Protein AF-A0A7W1KAF9-F1 (afdb_monomer)

Mean predicted aligned error: 6.55 Å

Solvent-accessible surface area (backbone atoms only — not comparable to full-atom values): 7889 Å² total; per-residue (Å²): 138,86,87,82,73,64,90,82,49,77,66,43,81,45,77,51,75,52,73,50,70,52,97,88,68,54,71,52,74,50,74,47,80,45,75,44,78,72,79,81,80,83,68,57,28,49,46,44,54,48,52,76,36,65,99,44,66,36,76,42,66,47,41,42,41,43,56,71,51,43,90,83,48,64,50,35,37,37,34,26,49,72,86,40,83,73,47,76,33,68,54,87,82,34,62,46,83,41,77,35,78,87,76,59,72,66,44,81,36,50,34,35,37,36,30,25,28,86,85,70,39,59,25,71,21,70,44,74,42,32,34,93

Radius of gyration: 26.67 Å; Cα contacts (8 Å, |Δi|>4): 285; chains: 1; bounding box: 59×33×74 Å

Structure (mmCIF, N/CA/C/O backbone):
data_AF-A0A7W1KAF9-F1
#
_entry.id   AF-A0A7W1KAF9-F1
#
loop_
_atom_site.group_PDB
_atom_site.id
_atom_site.type_symbol
_atom_site.label_atom_id
_atom_site.label_alt_id
_atom_site.label_comp_id
_atom_site.label_asym_id
_atom_site.label_entity_id
_atom_site.label_seq_id
_atom_site.pdbx_PDB_ins_code
_atom_site.Cartn_x
_atom_site.Cartn_y
_atom_site.Cartn_z
_atom_site.occupancy
_atom_site.B_iso_or_equiv
_atom_site.auth_seq_id
_atom_site.auth_comp_id
_atom_site.auth_asym_id
_atom_site.auth_atom_id
_atom_site.pdbx_PDB_model_num
ATOM 1 N N . SER A 1 1 ? -34.915 9.634 27.110 1.00 67.81 1 SER A N 1
ATOM 2 C CA . SER A 1 1 ? -33.615 8.935 27.062 1.00 67.81 1 SER A CA 1
ATOM 3 C C . SER A 1 1 ? -32.567 9.907 26.551 1.00 67.81 1 SER A C 1
ATOM 5 O O . SER A 1 1 ? -32.918 10.819 25.813 1.00 67.81 1 SER A O 1
ATOM 7 N N . CYS A 1 2 ? -31.310 9.752 26.955 1.00 79.75 2 CYS A N 1
ATOM 8 C CA . CYS A 1 2 ? -30.177 10.369 26.268 1.00 79.75 2 CYS A CA 1
ATOM 9 C C . CYS A 1 2 ? -29.442 9.282 25.475 1.00 79.75 2 CYS A C 1
ATOM 11 O O . CYS A 1 2 ? -29.500 8.106 25.835 1.00 79.75 2 CYS A O 1
ATOM 13 N N . SER A 1 3 ? -28.788 9.667 24.384 1.00 86.12 3 SER A N 1
ATOM 14 C CA . SER A 1 3 ? -27.923 8.789 23.596 1.00 86.12 3 SER A CA 1
ATOM 15 C C . SER A 1 3 ? -26.474 9.227 23.776 1.00 86.12 3 SER A C 1
ATOM 17 O O . SER A 1 3 ? -26.176 10.413 23.639 1.00 86.12 3 SER A O 1
ATOM 19 N N . TRP A 1 4 ? -25.584 8.279 24.058 1.00 90.88 4 TRP A N 1
ATOM 20 C CA . TRP A 1 4 ? -24.144 8.504 24.159 1.00 90.88 4 TRP A CA 1
ATOM 21 C C . TRP A 1 4 ? -23.439 7.787 23.008 1.00 90.88 4 TRP A C 1
ATOM 23 O O . TRP A 1 4 ? -23.587 6.578 22.847 1.00 90.88 4 TRP A O 1
ATOM 33 N N . ASP A 1 5 ? -22.701 8.544 22.195 1.00 91.38 5 ASP A N 1
ATOM 34 C CA . ASP A 1 5 ? -21.871 8.010 21.116 1.00 91.38 5 ASP A CA 1
ATOM 35 C C . ASP A 1 5 ? -20.483 7.653 21.668 1.00 91.38 5 ASP A C 1
A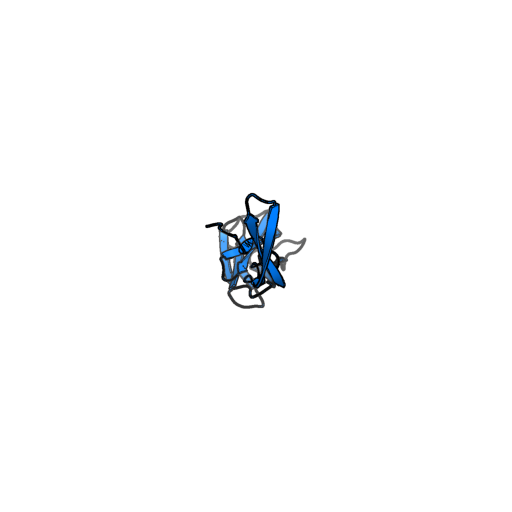TOM 37 O O . ASP A 1 5 ? -19.618 8.517 21.846 1.00 91.38 5 ASP A O 1
ATOM 41 N N . THR A 1 6 ? -20.278 6.373 21.976 1.00 91.50 6 THR A N 1
ATOM 42 C CA . THR A 1 6 ? -19.028 5.880 22.572 1.00 91.50 6 THR A CA 1
ATOM 43 C C . THR A 1 6 ? -17.851 5.910 21.596 1.00 91.50 6 THR A C 1
ATOM 45 O O . THR A 1 6 ? -16.712 5.948 22.050 1.00 91.50 6 THR A O 1
ATOM 48 N N . THR A 1 7 ? -18.099 5.995 20.281 1.00 87.31 7 THR A N 1
ATOM 49 C CA . THR A 1 7 ? -17.044 5.975 19.244 1.00 87.31 7 THR A CA 1
ATOM 50 C C . THR A 1 7 ? -16.140 7.210 19.262 1.00 87.31 7 THR A C 1
ATOM 52 O O . THR A 1 7 ? -15.053 7.202 18.692 1.00 87.31 7 THR A O 1
ATOM 55 N N . LYS A 1 8 ? -16.576 8.279 19.935 1.00 88.38 8 LYS A N 1
ATOM 56 C CA . LYS A 1 8 ? -15.833 9.538 20.108 1.00 88.38 8 LYS A CA 1
ATOM 57 C C . LYS A 1 8 ? -15.232 9.690 21.501 1.00 88.38 8 LYS A C 1
ATOM 59 O O . LYS A 1 8 ? -14.665 10.734 21.815 1.00 88.38 8 LYS A O 1
ATOM 64 N N . THR A 1 9 ? -15.403 8.687 22.356 1.00 90.44 9 THR A N 1
ATOM 65 C CA . THR A 1 9 ? -14.907 8.711 23.729 1.00 90.44 9 THR A CA 1
ATOM 66 C C . THR A 1 9 ? -13.673 7.817 23.831 1.00 90.44 9 THR A C 1
ATOM 68 O O . THR A 1 9 ? -13.719 6.707 23.306 1.00 90.44 9 THR A O 1
ATOM 71 N N . PRO A 1 10 ? -12.586 8.249 24.499 1.00 90.25 10 PRO A N 1
ATOM 72 C CA . PRO A 1 10 ? -11.431 7.392 24.731 1.00 90.25 10 PRO A CA 1
ATOM 73 C C . PRO A 1 10 ? -11.797 6.092 25.450 1.00 90.25 10 PRO A C 1
ATOM 75 O O . PRO A 1 10 ? -12.671 6.074 26.323 1.00 90.25 10 PRO A O 1
ATOM 78 N N . ASP A 1 11 ? -11.076 5.028 25.118 1.00 91.50 11 ASP A N 1
ATOM 79 C CA . ASP A 1 11 ? -11.187 3.753 25.816 1.00 91.50 11 ASP A CA 1
ATOM 80 C C . ASP A 1 11 ? -10.809 3.904 27.291 1.00 91.50 11 ASP A C 1
ATOM 82 O O . ASP A 1 11 ? -9.922 4.679 27.656 1.00 91.50 11 ASP A O 1
ATOM 86 N N . GLY A 1 12 ? -11.491 3.154 28.151 1.00 93.75 12 GLY A N 1
ATOM 87 C CA . GLY A 1 12 ? -11.285 3.188 29.594 1.00 93.75 12 GLY A CA 1
ATOM 88 C C . GLY A 1 12 ? -12.583 3.187 30.392 1.00 93.75 12 GLY A C 1
ATOM 89 O O . GLY A 1 12 ? -13.682 3.052 29.851 1.00 93.75 12 GLY A O 1
ATOM 90 N N . GLN A 1 13 ? -12.448 3.303 31.713 1.00 96.62 13 GLN A N 1
ATOM 91 C CA . GLN A 1 13 ? -13.591 3.402 32.616 1.00 96.62 13 GLN A CA 1
ATOM 92 C C . GLN A 1 13 ? -14.156 4.823 32.630 1.00 96.62 13 GLN A C 1
ATOM 94 O O . GLN A 1 13 ? -13.425 5.795 32.803 1.00 96.62 13 GLN A O 1
ATOM 99 N N . HIS A 1 14 ? -15.478 4.915 32.525 1.00 95.56 14 HIS A N 1
ATOM 100 C CA . HIS A 1 14 ? -16.252 6.146 32.617 1.00 95.56 14 HIS A CA 1
ATOM 101 C C . HIS A 1 14 ? -17.331 5.994 33.6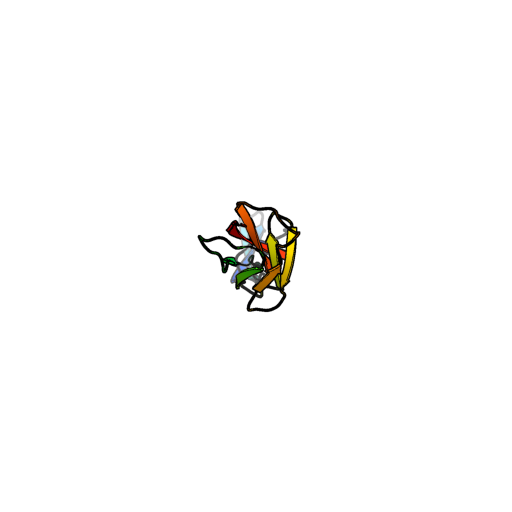84 1.00 95.56 14 HIS A C 1
ATOM 103 O O . HIS A 1 14 ? -17.919 4.923 33.845 1.00 95.56 14 HIS A O 1
ATOM 109 N N . THR A 1 15 ? -17.617 7.079 34.400 1.00 95.75 15 THR A N 1
ATOM 110 C CA . THR A 1 15 ? -18.670 7.107 35.420 1.00 95.75 15 THR A CA 1
ATOM 111 C C . THR A 1 15 ? -19.872 7.863 34.879 1.00 95.75 15 THR A C 1
ATOM 113 O O . THR A 1 15 ? -19.795 9.066 34.635 1.00 95.75 15 THR A O 1
ATOM 116 N N . LEU A 1 16 ? -21.000 7.174 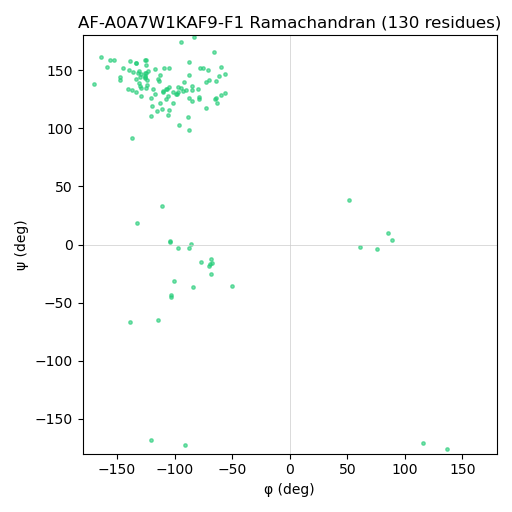34.722 1.00 93.88 16 LEU A N 1
ATOM 117 C CA . LEU A 1 16 ? -22.271 7.805 34.376 1.00 93.88 16 LEU A CA 1
ATOM 118 C C . LEU A 1 16 ? -23.034 8.119 35.660 1.00 93.88 16 LEU A C 1
ATOM 120 O O . LEU A 1 16 ? -23.167 7.257 36.529 1.00 93.88 16 LEU A O 1
ATOM 124 N N . ALA A 1 17 ? -23.542 9.344 35.776 1.00 93.75 17 ALA A N 1
ATOM 125 C CA . ALA A 1 17 ? -24.288 9.805 36.940 1.00 93.75 17 ALA A CA 1
ATOM 126 C C . ALA A 1 17 ? -25.730 10.153 36.561 1.00 93.75 17 ALA A C 1
ATOM 128 O O . ALA A 1 17 ? -25.976 10.937 35.645 1.00 93.75 17 ALA A O 1
ATOM 129 N N . ALA A 1 18 ? -26.684 9.606 37.309 1.00 93.12 18 ALA A N 1
ATOM 130 C CA . ALA A 1 18 ? -28.076 10.019 37.287 1.00 93.12 18 ALA A CA 1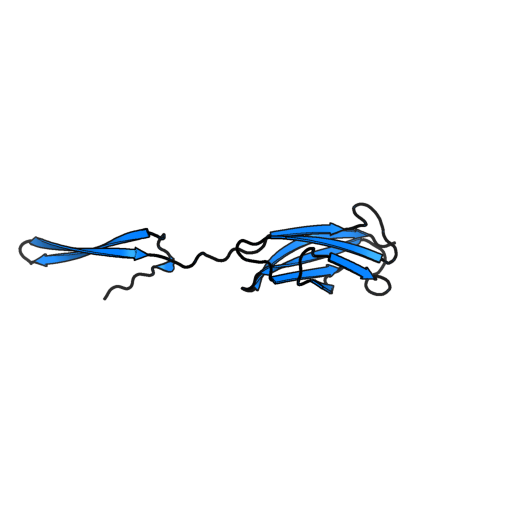
ATOM 131 C C . ALA A 1 18 ? -28.362 10.806 38.567 1.00 93.12 18 ALA A C 1
ATOM 133 O O . ALA A 1 18 ? -28.345 10.247 39.667 1.00 93.12 18 ALA A O 1
ATOM 134 N N . LYS A 1 19 ? -28.604 12.109 38.418 1.00 94.44 19 LYS A N 1
ATOM 135 C CA . LYS A 1 19 ? -28.977 13.008 39.510 1.00 94.44 19 LYS A CA 1
ATOM 136 C C . LYS A 1 19 ? -30.460 13.341 39.404 1.00 94.44 19 LYS A C 1
ATOM 138 O O . LYS A 1 19 ? -30.915 13.792 38.357 1.00 94.44 19 LYS A O 1
ATOM 143 N N . VAL A 1 20 ? -31.189 13.146 40.495 1.00 94.31 20 VAL A N 1
ATOM 144 C CA . VAL A 1 20 ? -32.574 13.599 40.658 1.00 94.31 20 VAL A CA 1
ATOM 145 C C . VAL A 1 20 ? -32.624 14.685 41.724 1.00 94.31 20 VAL A C 1
ATOM 147 O O . VAL A 1 20 ? -31.843 14.655 42.677 1.00 94.31 20 VAL A O 1
ATOM 150 N N . SER A 1 21 ? -33.523 15.649 41.552 1.00 95.56 21 SER A N 1
ATOM 151 C CA . SER A 1 21 ? -33.758 16.748 42.488 1.00 95.56 21 SER A CA 1
ATOM 152 C C . SER A 1 21 ? -35.252 16.938 42.727 1.00 95.56 21 SER A C 1
ATOM 154 O O . SER A 1 21 ? -36.027 16.810 41.779 1.00 95.56 21 SER A O 1
ATOM 156 N N . ASP A 1 22 ? -35.654 17.251 43.958 1.00 94.81 22 ASP A N 1
ATOM 157 C CA . ASP A 1 22 ? -37.037 17.616 44.282 1.00 94.81 22 ASP A CA 1
ATOM 158 C C . ASP A 1 22 ? -37.259 19.142 44.269 1.00 94.81 22 ASP A C 1
ATOM 160 O O . ASP A 1 22 ? -36.324 19.929 44.101 1.00 94.81 22 ASP A O 1
ATOM 164 N N . ALA A 1 23 ? -38.515 19.569 44.435 1.00 93.69 23 ALA A N 1
ATOM 165 C CA . ALA A 1 23 ? -38.891 20.986 44.446 1.00 93.69 23 ALA A CA 1
ATOM 166 C C . ALA A 1 23 ? -38.380 21.753 45.683 1.00 93.69 23 ALA A C 1
ATOM 168 O O . ALA A 1 23 ? -38.341 22.980 45.662 1.00 93.69 23 ALA A O 1
ATOM 169 N N . ALA A 1 24 ? -37.984 21.042 46.743 1.00 94.94 24 ALA A N 1
ATOM 170 C CA . ALA A 1 24 ? -37.384 21.616 47.945 1.00 94.94 24 ALA A CA 1
ATOM 171 C C . ALA A 1 24 ? -35.852 21.762 47.826 1.00 94.94 24 ALA A C 1
ATOM 173 O O . ALA A 1 24 ? -35.215 22.296 48.731 1.00 94.94 24 ALA A O 1
ATOM 174 N N . GLY A 1 25 ? -35.258 21.318 46.711 1.00 93.19 25 GLY A N 1
ATOM 175 C CA . GLY A 1 25 ? -33.824 21.404 46.443 1.00 93.19 25 GLY A CA 1
ATOM 176 C C . GLY A 1 25 ? -33.010 20.205 46.938 1.00 93.19 25 GLY A C 1
ATOM 177 O O . GLY A 1 25 ? -31.786 20.209 46.787 1.00 93.19 25 GLY A O 1
ATOM 178 N N . ASN A 1 26 ? -33.642 19.158 47.480 1.00 94.62 26 ASN A N 1
ATOM 179 C CA . ASN A 1 26 ? -32.928 17.936 47.845 1.00 94.62 26 ASN A CA 1
ATOM 180 C C . ASN A 1 26 ? -32.490 17.210 46.580 1.00 94.62 26 ASN A C 1
ATOM 182 O O . ASN A 1 26 ? -33.240 17.137 45.607 1.00 94.62 26 ASN A O 1
ATOM 186 N N . THR A 1 27 ? -31.290 16.629 46.593 1.00 95.94 27 THR A N 1
ATOM 187 C CA . THR A 1 27 ? -30.785 15.875 45.443 1.00 95.94 27 THR A CA 1
ATOM 188 C C . THR A 1 27 ? -30.269 14.509 45.854 1.00 95.94 27 THR A C 1
ATOM 190 O O . THR A 1 27 ? -29.677 14.350 46.916 1.00 95.94 27 THR A O 1
ATOM 193 N N . THR A 1 28 ? -30.482 13.515 44.998 1.00 96.19 28 THR A N 1
ATOM 194 C CA . THR A 1 28 ? -29.868 12.190 45.110 1.00 96.19 28 THR A CA 1
ATOM 195 C C . THR A 1 28 ? -29.158 11.890 43.805 1.00 96.19 28 THR A C 1
ATOM 197 O O . THR A 1 28 ? -29.703 12.119 42.727 1.00 96.19 28 THR A O 1
ATOM 200 N N . THR A 1 29 ? -27.934 11.378 43.897 1.00 96.50 29 THR A N 1
ATOM 201 C CA . THR A 1 29 ? -27.160 10.946 42.732 1.00 96.50 29 THR A CA 1
ATOM 202 C C . THR A 1 29 ? -26.871 9.462 42.853 1.00 96.50 29 THR A C 1
ATOM 204 O O . THR A 1 29 ? -26.450 8.995 43.908 1.00 96.50 29 THR A O 1
ATOM 207 N N . LYS A 1 30 ? -27.079 8.723 41.766 1.00 96.88 30 LYS A N 1
ATOM 208 C CA . LYS A 1 30 ? -26.553 7.369 41.600 1.00 96.88 30 LYS A CA 1
ATOM 209 C C . LYS A 1 30 ? -25.549 7.355 40.466 1.00 96.88 30 LYS A C 1
ATOM 211 O O . LYS A 1 30 ? -25.749 8.024 39.455 1.00 96.88 30 LYS A O 1
ATOM 216 N N . THR A 1 31 ? -24.490 6.580 40.638 1.00 96.44 31 THR A N 1
ATOM 217 C CA . THR A 1 31 ? -23.461 6.389 39.623 1.00 96.44 31 THR A CA 1
ATOM 218 C C . THR A 1 31 ? -23.404 4.936 39.183 1.00 96.44 31 THR A C 1
ATOM 220 O O . THR A 1 31 ? -23.719 4.025 39.950 1.00 96.44 31 THR A O 1
ATOM 223 N N . ILE A 1 32 ? -22.999 4.731 37.936 1.00 95.94 32 ILE A N 1
ATOM 224 C CA . ILE A 1 32 ? -22.571 3.438 37.411 1.00 95.94 32 ILE A CA 1
ATOM 225 C C . ILE A 1 32 ? -21.223 3.617 36.722 1.00 95.94 32 ILE A C 1
ATOM 227 O O . ILE A 1 32 ? -20.964 4.662 36.122 1.00 95.94 32 ILE A O 1
ATOM 231 N N . THR A 1 33 ? -20.384 2.591 36.792 1.00 96.06 33 THR A N 1
ATOM 232 C CA . THR A 1 33 ? -19.137 2.534 36.029 1.00 96.06 33 THR A CA 1
ATOM 233 C C . THR A 1 33 ? -19.373 1.717 34.771 1.00 96.06 33 THR A C 1
ATOM 235 O O . THR A 1 33 ? -19.920 0.616 34.832 1.00 96.06 33 THR A O 1
ATOM 238 N N . VAL A 1 34 ? -18.954 2.255 33.634 1.00 95.00 34 VAL A N 1
ATOM 239 C CA . VA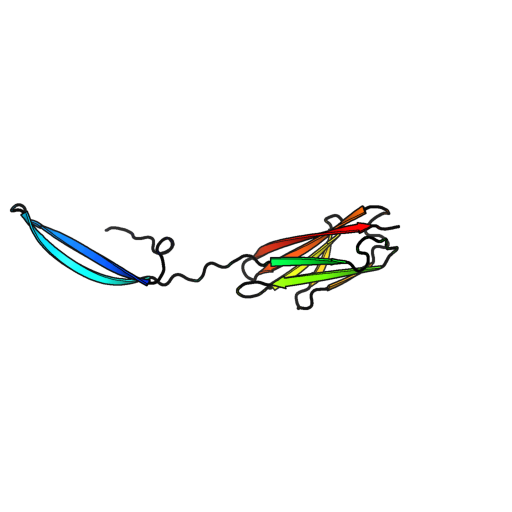L A 1 34 ? -19.006 1.595 32.330 1.00 95.00 34 VAL A CA 1
ATOM 240 C C . VAL A 1 34 ? -17.611 1.604 31.720 1.00 95.00 34 VAL A C 1
ATOM 242 O O . VAL A 1 34 ? -16.870 2.570 31.881 1.00 95.00 34 VAL A O 1
ATOM 245 N N . THR A 1 35 ? -17.242 0.537 31.021 1.00 95.00 35 THR A N 1
ATOM 246 C CA . THR A 1 35 ? -15.976 0.481 30.284 1.00 95.00 35 THR A CA 1
ATOM 247 C C . THR A 1 35 ? -16.260 0.724 28.812 1.00 95.00 35 THR A C 1
ATOM 249 O O . THR A 1 35 ? -17.029 -0.018 28.202 1.00 95.00 35 THR A O 1
ATOM 252 N N . VAL A 1 36 ? -15.637 1.752 28.244 1.00 94.62 36 VAL A N 1
ATOM 253 C CA . VAL A 1 36 ? -15.584 1.964 26.797 1.00 94.62 36 VAL A CA 1
ATOM 254 C C . VAL A 1 36 ? -14.376 1.206 26.268 1.00 94.62 36 VAL A C 1
ATOM 256 O O . VAL A 1 36 ? -13.266 1.378 26.766 1.00 94.62 36 VAL A O 1
ATOM 259 N N . ALA A 1 37 ? -14.610 0.345 25.286 1.00 90.00 37 ALA A N 1
ATOM 260 C CA . ALA A 1 37 ? -13.576 -0.377 24.562 1.00 90.00 37 ALA A CA 1
ATOM 261 C C . ALA A 1 37 ? -13.944 -0.336 23.078 1.00 90.00 37 ALA A C 1
ATOM 263 O O . ALA A 1 37 ? -14.738 -1.151 22.601 1.00 90.00 37 ALA A O 1
ATOM 264 N N . ASN A 1 38 ? -13.443 0.671 22.370 1.00 87.25 38 ASN A N 1
ATOM 265 C CA . ASN A 1 38 ? -13.641 0.802 20.939 1.00 87.25 38 ASN A CA 1
ATOM 266 C C . ASN A 1 38 ? -12.693 -0.148 20.198 1.00 87.25 38 ASN A C 1
ATOM 268 O O . ASN A 1 38 ? -11.610 -0.490 20.668 1.00 87.25 38 ASN A O 1
ATOM 272 N N . ALA A 1 39 ? -13.092 -0.587 19.006 1.00 78.81 39 ALA A N 1
ATOM 273 C CA . ALA A 1 39 ? -12.162 -1.302 18.144 1.00 78.81 39 ALA A CA 1
ATOM 274 C C . ALA A 1 39 ? -11.011 -0.358 17.737 1.00 78.81 39 ALA A C 1
ATOM 276 O O . ALA A 1 39 ? -11.282 0.812 17.442 1.00 78.81 39 ALA A O 1
ATOM 277 N N . PRO A 1 40 ? -9.752 -0.838 17.671 1.00 74.19 40 PRO A N 1
ATOM 278 C CA . PRO A 1 40 ? -8.654 -0.014 17.194 1.00 74.19 40 PRO A CA 1
ATOM 279 C C . PRO A 1 40 ? -8.959 0.510 15.789 1.00 74.19 40 PRO A C 1
ATOM 281 O O . PRO A 1 40 ? -9.353 -0.252 14.895 1.00 74.19 40 PRO A O 1
ATOM 284 N N . VAL A 1 41 ? -8.782 1.821 15.610 1.00 80.00 41 VAL A N 1
ATOM 285 C CA . VAL A 1 41 ? -8.927 2.477 14.310 1.00 80.00 41 VAL A CA 1
ATOM 286 C C . VAL A 1 41 ? -7.869 1.896 13.384 1.00 80.00 41 VAL A C 1
ATOM 288 O O . VAL A 1 41 ? -6.683 1.938 13.688 1.00 80.00 41 VAL A O 1
ATOM 291 N N . ASN A 1 42 ? -8.317 1.328 12.271 1.00 87.25 42 ASN A N 1
ATOM 292 C CA . ASN A 1 42 ? -7.439 0.785 11.248 1.00 87.25 42 ASN A CA 1
ATOM 293 C C . ASN A 1 42 ? -6.617 1.913 10.611 1.00 87.25 42 ASN A C 1
ATOM 295 O O . ASN A 1 42 ? -7.214 2.888 10.141 1.00 87.25 42 ASN A O 1
ATOM 299 N N . ALA A 1 43 ? -5.288 1.804 10.606 1.00 92.00 43 ALA A N 1
ATOM 300 C CA . ALA A 1 43 ? -4.438 2.774 9.928 1.00 92.00 43 ALA A CA 1
ATOM 301 C C . ALA A 1 43 ? -4.242 2.370 8.461 1.00 92.00 43 ALA A C 1
ATOM 303 O O . ALA A 1 43 ? -4.433 1.221 8.090 1.00 92.00 43 ALA A O 1
ATOM 304 N N . ALA A 1 44 ? -3.912 3.339 7.605 1.00 95.94 44 ALA A N 1
ATOM 305 C CA . ALA A 1 44 ? -3.511 3.030 6.237 1.00 95.94 44 ALA A CA 1
ATOM 306 C C . ALA A 1 44 ? -2.075 2.473 6.223 1.00 95.94 44 ALA A C 1
ATOM 308 O O . ALA A 1 44 ? -1.259 2.901 7.051 1.00 95.94 44 ALA A O 1
ATOM 309 N N . PRO A 1 45 ? -1.718 1.631 5.236 1.00 98.19 45 PRO A N 1
ATOM 310 C CA . PRO A 1 45 ? -0.363 1.113 5.130 1.00 98.19 45 PRO A CA 1
ATOM 311 C C . PRO A 1 45 ? 0.634 2.237 4.824 1.00 98.19 45 PRO A C 1
ATOM 313 O O . PRO A 1 45 ? 0.277 3.319 4.364 1.00 98.19 45 PRO A O 1
ATOM 316 N N . THR A 1 46 ? 1.923 1.968 4.996 1.00 98.56 46 THR A N 1
ATOM 317 C CA . THR A 1 46 ? 3.017 2.777 4.446 1.00 98.56 46 THR A CA 1
ATOM 318 C C . THR A 1 46 ? 3.710 2.009 3.328 1.00 98.56 46 THR A C 1
ATOM 320 O O . THR A 1 46 ? 3.718 0.778 3.319 1.00 98.56 46 THR A O 1
ATOM 323 N N . VAL A 1 47 ? 4.291 2.719 2.358 1.00 98.81 47 VAL A N 1
ATOM 324 C CA . VAL A 1 47 ? 5.015 2.093 1.246 1.00 98.81 47 VAL A CA 1
ATOM 325 C C . VAL A 1 47 ? 6.181 2.957 0.780 1.00 98.81 47 VAL A C 1
ATOM 327 O O . VAL A 1 47 ? 6.096 4.182 0.748 1.00 98.81 47 VAL A O 1
ATOM 330 N N . THR A 1 48 ? 7.270 2.305 0.386 1.00 98.81 48 THR A N 1
ATOM 331 C CA . THR A 1 48 ? 8.381 2.899 -0.366 1.00 98.81 48 THR A CA 1
ATOM 332 C C . THR A 1 48 ? 8.615 2.100 -1.641 1.00 98.81 48 THR A C 1
ATOM 334 O O . THR A 1 48 ? 8.283 0.916 -1.702 1.00 98.81 48 THR A O 1
ATOM 337 N N . LEU A 1 49 ? 9.175 2.743 -2.665 1.00 98.75 49 LEU A N 1
ATOM 338 C CA . LEU A 1 49 ? 9.443 2.133 -3.965 1.00 98.75 49 LEU A CA 1
ATOM 339 C C . LEU A 1 49 ? 10.891 2.390 -4.374 1.00 98.75 49 LEU A C 1
ATOM 341 O O . LEU A 1 49 ? 11.374 3.517 -4.285 1.00 98.75 49 LEU A O 1
ATOM 345 N N . LYS A 1 50 ? 11.561 1.347 -4.860 1.00 98.50 50 LYS A N 1
ATOM 346 C CA . LYS A 1 50 ? 12.882 1.402 -5.488 1.00 98.50 50 LYS A CA 1
ATOM 347 C C . LYS A 1 50 ? 12.832 0.777 -6.876 1.00 98.50 50 LYS A C 1
ATOM 349 O O . LYS A 1 50 ? 11.954 -0.027 -7.186 1.00 98.50 50 LYS A O 1
ATOM 354 N N . THR A 1 51 ? 13.802 1.142 -7.702 1.00 98.12 51 THR A N 1
ATOM 355 C CA . THR A 1 51 ? 13.964 0.630 -9.062 1.00 98.12 51 THR A CA 1
ATOM 356 C C . THR A 1 51 ? 15.407 0.193 -9.300 1.00 98.12 51 THR A C 1
ATOM 358 O O . THR A 1 51 ? 16.334 0.799 -8.767 1.00 98.12 51 THR A O 1
ATOM 361 N N . SER A 1 52 ? 15.618 -0.836 -10.124 1.00 98.00 52 SER A N 1
ATOM 362 C CA . SER A 1 52 ? 16.962 -1.269 -10.533 1.00 98.00 52 SER A CA 1
ATOM 363 C C . SER A 1 52 ? 17.683 -0.270 -11.446 1.00 98.00 52 SER A C 1
ATOM 365 O O . SER A 1 52 ? 18.873 -0.433 -11.693 1.00 98.00 52 SER A O 1
ATOM 367 N N . ALA A 1 53 ? 16.974 0.730 -11.979 1.00 95.75 53 ALA A N 1
ATOM 368 C CA . ALA A 1 53 ? 17.528 1.773 -12.844 1.00 95.75 53 ALA A CA 1
ATOM 369 C C . ALA A 1 53 ? 17.542 3.152 -12.158 1.00 95.75 53 ALA A C 1
ATOM 371 O O . ALA A 1 53 ? 17.337 4.173 -12.815 1.00 95.75 53 ALA A O 1
ATOM 372 N N . ASP A 1 54 ? 17.742 3.194 -10.837 1.00 92.62 54 ASP A N 1
ATOM 373 C CA . ASP A 1 54 ? 17.744 4.449 -10.080 1.00 92.62 54 ASP A CA 1
ATOM 374 C C . ASP A 1 54 ? 18.833 5.400 -10.596 1.00 92.62 54 ASP A C 1
ATOM 376 O O . ASP A 1 54 ? 19.977 4.999 -10.817 1.00 92.62 54 ASP A O 1
ATOM 380 N N . GLY A 1 55 ? 18.442 6.638 -10.896 1.00 89.50 55 GLY A N 1
ATOM 381 C CA . GLY A 1 55 ? 19.296 7.648 -11.531 1.00 89.50 55 GLY A CA 1
ATOM 382 C C . GLY A 1 55 ? 19.828 7.305 -12.935 1.00 89.50 55 GLY A C 1
ATOM 383 O O . GLY A 1 55 ? 20.500 8.136 -13.545 1.00 89.50 55 GLY A O 1
ATOM 384 N N . THR A 1 56 ? 19.530 6.124 -13.480 1.00 96.12 56 THR A N 1
ATOM 385 C CA . THR A 1 56 ? 20.086 5.618 -14.744 1.00 96.12 56 THR A CA 1
ATOM 386 C C . THR A 1 56 ? 18.981 5.345 -15.768 1.00 96.12 56 THR A C 1
ATOM 388 O O . THR A 1 56 ? 17.850 5.812 -15.637 1.00 96.12 56 THR A O 1
ATOM 391 N N . THR A 1 57 ? 19.326 4.667 -16.865 1.00 97.44 57 THR A N 1
ATOM 392 C CA . THR A 1 57 ? 18.390 4.351 -17.950 1.00 97.44 57 THR A CA 1
ATOM 393 C C . THR A 1 57 ? 18.330 2.850 -18.195 1.00 97.44 57 THR A C 1
ATOM 395 O O . THR A 1 57 ? 19.327 2.150 -18.028 1.00 97.44 57 THR A O 1
ATOM 398 N N . PHE A 1 58 ? 17.174 2.360 -18.638 1.00 97.75 58 PHE A N 1
ATOM 399 C CA . PHE A 1 58 ? 16.951 0.962 -19.018 1.00 97.75 58 PHE A CA 1
ATOM 400 C C . PHE A 1 58 ? 16.392 0.878 -20.444 1.00 97.75 58 PHE A C 1
ATOM 402 O O . PHE A 1 58 ? 15.859 1.851 -20.967 1.00 97.75 58 PHE A O 1
ATOM 409 N N . VAL A 1 59 ? 16.530 -0.281 -21.094 1.00 96.69 59 VAL A N 1
ATOM 410 C CA . VAL A 1 59 ? 16.071 -0.479 -22.488 1.00 96.69 59 VAL A CA 1
ATOM 411 C C . VAL A 1 59 ? 14.764 -1.266 -22.546 1.00 96.69 59 VAL A C 1
ATOM 413 O O . VAL A 1 59 ? 13.859 -0.944 -23.311 1.00 96.69 59 VAL A O 1
ATOM 416 N N . ARG A 1 60 ? 14.662 -2.331 -21.746 1.00 95.88 60 ARG A N 1
ATOM 417 C CA . ARG A 1 60 ? 13.537 -3.269 -21.803 1.00 95.88 60 ARG A CA 1
ATOM 418 C C . ARG A 1 60 ? 13.089 -3.669 -20.413 1.00 95.88 60 ARG A C 1
ATOM 420 O O . ARG A 1 60 ? 11.986 -3.316 -20.011 1.00 95.88 60 ARG A O 1
ATOM 427 N N . TRP A 1 61 ? 13.957 -4.381 -19.713 1.00 97.69 61 TRP A N 1
ATOM 428 C CA . TRP A 1 61 ? 13.662 -4.944 -18.411 1.00 97.69 61 TRP A CA 1
ATOM 429 C C . TRP A 1 61 ? 14.057 -3.993 -17.294 1.00 97.69 61 TRP A C 1
ATOM 431 O O . TRP A 1 61 ? 15.115 -3.365 -17.359 1.00 97.69 61 TRP A O 1
ATOM 441 N N . ILE A 1 62 ? 13.215 -3.919 -16.274 1.00 98.00 62 ILE A N 1
ATOM 442 C CA . ILE A 1 62 ? 13.466 -3.156 -15.056 1.00 98.00 62 ILE A CA 1
ATOM 443 C C . ILE A 1 62 ? 12.808 -3.875 -13.883 1.00 98.00 62 ILE A C 1
ATOM 445 O O . ILE A 1 62 ? 11.713 -4.424 -14.022 1.00 98.00 62 ILE A O 1
ATOM 449 N N . THR A 1 63 ? 13.479 -3.876 -12.738 1.00 98.69 63 THR A N 1
ATOM 450 C CA . THR A 1 63 ? 12.910 -4.402 -11.499 1.00 98.69 63 THR A CA 1
ATOM 451 C C . THR A 1 63 ? 12.368 -3.249 -10.673 1.00 98.69 63 THR A C 1
ATOM 453 O O . THR A 1 63 ? 13.083 -2.276 -10.431 1.00 98.69 63 THR A O 1
ATOM 456 N N . LEU A 1 64 ? 11.123 -3.373 -10.223 1.00 98.75 64 LEU A N 1
ATOM 457 C CA . LEU A 1 64 ? 10.533 -2.510 -9.206 1.00 98.75 64 LEU A CA 1
ATOM 458 C C . LEU A 1 64 ? 10.399 -3.310 -7.912 1.00 98.75 64 LEU A C 1
ATOM 460 O O . LEU A 1 64 ? 9.931 -4.447 -7.931 1.00 98.75 64 LEU A O 1
ATOM 464 N N . THR A 1 65 ? 10.807 -2.719 -6.793 1.00 98.81 65 THR A N 1
ATOM 465 C CA . THR A 1 65 ? 10.740 -3.352 -5.471 1.00 98.81 65 THR A CA 1
ATOM 466 C C . THR A 1 65 ? 10.069 -2.403 -4.501 1.00 98.81 65 THR A C 1
ATOM 468 O O . THR A 1 65 ? 10.480 -1.246 -4.387 1.00 98.81 65 THR A O 1
ATOM 471 N N . ALA A 1 66 ? 9.051 -2.889 -3.798 1.00 98.81 66 ALA A N 1
ATOM 472 C CA . ALA A 1 66 ? 8.344 -2.115 -2.792 1.00 98.81 66 ALA A CA 1
ATOM 473 C C . ALA A 1 66 ? 8.572 -2.695 -1.394 1.00 98.81 66 ALA A C 1
ATOM 475 O O . ALA A 1 66 ? 8.572 -3.907 -1.192 1.00 98.81 66 ALA A O 1
ATOM 476 N N . THR A 1 67 ? 8.725 -1.815 -0.410 1.00 98.75 67 THR A N 1
ATOM 477 C CA . THR A 1 67 ? 8.638 -2.180 1.008 1.00 98.75 67 THR A CA 1
ATOM 478 C C . THR A 1 67 ? 7.380 -1.541 1.558 1.00 98.75 67 THR A C 1
ATOM 480 O O . THR A 1 67 ? 7.285 -0.314 1.558 1.00 98.75 67 THR A O 1
ATOM 483 N N . ALA A 1 68 ? 6.429 -2.365 1.992 1.00 98.50 68 ALA A N 1
ATOM 484 C CA . ALA A 1 68 ? 5.168 -1.920 2.564 1.00 98.50 68 ALA A CA 1
ATOM 485 C C . ALA A 1 68 ? 4.970 -2.509 3.965 1.00 98.50 68 ALA A C 1
ATOM 487 O O . ALA A 1 68 ? 5.322 -3.666 4.201 1.00 98.50 68 ALA A O 1
ATOM 488 N N . THR A 1 69 ? 4.414 -1.712 4.875 1.00 98.06 69 THR A N 1
ATOM 489 C CA . THR A 1 69 ? 4.084 -2.114 6.253 1.00 98.06 69 THR A CA 1
ATOM 490 C C . THR A 1 69 ? 2.730 -1.547 6.651 1.00 98.06 69 THR A C 1
ATOM 492 O O . THR A 1 69 ? 2.282 -0.577 6.050 1.00 98.06 69 THR A O 1
ATOM 495 N N . ASP A 1 70 ? 2.083 -2.147 7.640 1.00 97.56 70 ASP A N 1
ATOM 496 C CA . ASP A 1 70 ? 0.743 -1.788 8.109 1.00 97.56 70 ASP A CA 1
ATOM 497 C C . ASP A 1 70 ? 0.605 -2.179 9.590 1.00 97.56 70 ASP A C 1
ATOM 499 O O . ASP A 1 70 ? 1.377 -3.027 10.051 1.00 97.56 70 ASP A O 1
ATOM 503 N N . ASP A 1 71 ? -0.332 -1.586 10.341 1.00 93.88 71 ASP A N 1
ATOM 504 C CA . ASP A 1 71 ? -0.552 -1.943 11.753 1.00 93.88 71 ASP A CA 1
ATOM 505 C C . ASP A 1 71 ? -1.133 -3.354 11.922 1.00 93.88 71 ASP A C 1
ATOM 507 O O . ASP A 1 71 ? -0.898 -3.992 12.951 1.00 93.88 71 ASP A O 1
ATOM 511 N N . LYS A 1 72 ? -1.838 -3.868 10.904 1.00 93.12 72 LYS A N 1
ATOM 512 C CA . LYS A 1 72 ? -2.374 -5.234 10.883 1.00 93.12 72 LYS A CA 1
ATOM 513 C C . LYS A 1 72 ? -1.716 -6.082 9.809 1.00 93.12 72 LYS A C 1
ATOM 515 O O . LYS A 1 72 ? -1.077 -7.082 10.130 1.00 93.12 72 LYS A O 1
ATOM 520 N N . ALA A 1 73 ? -1.921 -5.728 8.542 1.00 94.94 73 ALA A N 1
ATOM 521 C 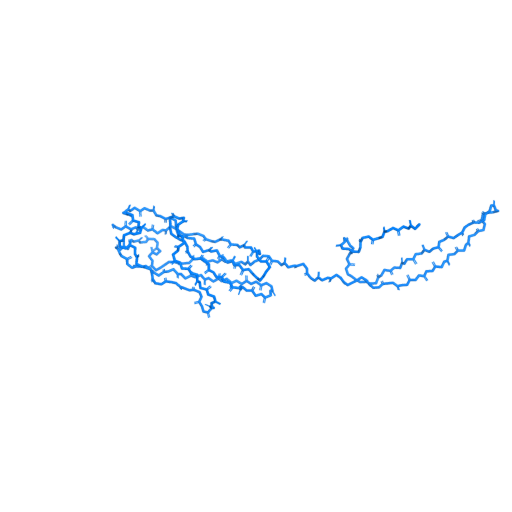CA . ALA A 1 73 ? -1.389 -6.468 7.404 1.00 94.94 73 ALA A CA 1
ATOM 522 C C . ALA A 1 73 ? -1.578 -5.703 6.090 1.00 94.94 73 ALA A C 1
ATOM 524 O O . ALA A 1 73 ? -2.667 -5.229 5.770 1.00 94.94 73 ALA A O 1
ATOM 525 N N . VAL A 1 74 ? -0.542 -5.722 5.253 1.00 98.31 74 VAL A N 1
ATOM 526 C CA . VAL A 1 74 ? -0.660 -5.350 3.840 1.00 98.31 74 VAL A CA 1
ATOM 527 C C . VAL A 1 74 ? -1.275 -6.529 3.082 1.00 98.31 74 VAL A C 1
ATOM 529 O O . VAL A 1 74 ? -0.752 -7.639 3.140 1.00 98.31 74 VAL A O 1
ATOM 532 N N . SER A 1 75 ? -2.376 -6.299 2.368 1.00 98.38 75 SER A N 1
ATOM 533 C CA . SER A 1 75 ? -3.083 -7.317 1.582 1.00 98.38 75 SER A CA 1
ATOM 534 C C . SER A 1 75 ? -2.482 -7.516 0.188 1.00 98.38 75 SER A C 1
ATOM 536 O O . SER A 1 75 ? -2.449 -8.635 -0.322 1.00 98.38 75 SER A O 1
ATOM 538 N N . LYS A 1 76 ? -2.013 -6.432 -0.442 1.00 98.69 76 LYS A N 1
ATOM 539 C CA . LYS A 1 76 ? -1.340 -6.448 -1.748 1.00 98.69 76 LYS A CA 1
ATOM 540 C C . LYS A 1 76 ? -0.580 -5.153 -2.019 1.00 98.69 76 LYS A C 1
ATOM 542 O O . LYS A 1 76 ? -0.894 -4.100 -1.461 1.00 98.69 76 LYS A O 1
ATOM 547 N N . VAL A 1 77 ? 0.353 -5.219 -2.962 1.00 98.88 77 VAL A N 1
ATOM 548 C CA . VAL A 1 77 ? 0.980 -4.066 -3.609 1.00 98.88 77 VAL A CA 1
ATOM 549 C C . VAL A 1 77 ? 0.725 -4.127 -5.110 1.00 98.88 77 VAL A C 1
ATOM 551 O O . VAL A 1 77 ? 1.036 -5.107 -5.778 1.00 98.88 77 VAL A O 1
ATOM 554 N N . GLU A 1 78 ? 0.171 -3.056 -5.659 1.00 98.88 78 GLU A N 1
ATOM 555 C CA . GLU A 1 78 ? 0.010 -2.873 -7.098 1.00 98.88 78 GLU A CA 1
ATOM 556 C C . GLU A 1 78 ? 1.130 -1.986 -7.639 1.00 98.88 78 GLU A C 1
ATOM 558 O O . GLU A 1 78 ? 1.384 -0.898 -7.121 1.00 98.88 78 GLU A O 1
ATOM 563 N N . PHE A 1 79 ? 1.791 -2.443 -8.697 1.00 98.88 79 PHE A N 1
ATOM 564 C CA . PHE A 1 79 ? 2.822 -1.703 -9.409 1.00 98.88 79 PHE A CA 1
ATOM 565 C C . PHE A 1 79 ? 2.246 -1.119 -10.691 1.00 98.88 79 PHE A C 1
ATOM 567 O O . PHE A 1 79 ? 1.633 -1.828 -11.489 1.00 98.88 79 PHE A O 1
ATOM 574 N N . TYR A 1 80 ? 2.500 0.164 -10.917 1.00 98.81 80 TYR A N 1
ATOM 575 C CA . TYR A 1 80 ? 2.088 0.899 -12.101 1.00 98.81 80 TYR A CA 1
ATOM 576 C C . TYR A 1 80 ? 3.294 1.541 -12.771 1.00 98.81 80 TYR A C 1
ATOM 578 O O . TYR A 1 80 ? 4.214 1.999 -12.094 1.00 98.81 80 TYR A O 1
ATOM 586 N N . VAL A 1 81 ? 3.255 1.656 -14.096 1.00 98.44 81 VAL A N 1
ATOM 587 C CA . VAL A 1 81 ? 4.191 2.490 -14.858 1.00 98.44 81 VAL A CA 1
ATOM 588 C C . VAL A 1 81 ? 3.405 3.320 -15.862 1.00 98.44 81 VAL A C 1
ATOM 590 O O . VAL A 1 81 ? 2.535 2.798 -16.558 1.00 98.44 81 VAL A O 1
ATOM 593 N N . ALA A 1 82 ? 3.679 4.627 -15.909 1.00 97.44 82 ALA A N 1
ATOM 594 C CA . ALA A 1 82 ? 2.927 5.590 -16.720 1.00 97.44 82 ALA A CA 1
ATOM 595 C C . ALA A 1 82 ? 1.399 5.499 -16.489 1.00 97.44 82 ALA A C 1
ATOM 597 O O . ALA A 1 82 ? 0.604 5.570 -17.424 1.00 97.44 82 ALA A O 1
ATOM 598 N N . GLY A 1 83 ? 0.992 5.281 -15.232 1.00 97.38 83 GLY A N 1
ATOM 599 C CA . GLY A 1 83 ? -0.412 5.159 -14.821 1.00 97.38 83 GLY A CA 1
ATOM 600 C C . GLY A 1 83 ? -1.092 3.826 -15.162 1.00 97.38 83 GLY A C 1
ATOM 601 O O . GLY A 1 83 ? -2.232 3.618 -14.758 1.00 97.38 83 GLY A O 1
ATOM 602 N N . LYS A 1 84 ? -0.424 2.902 -15.865 1.00 98.19 84 LYS A N 1
ATOM 603 C CA . LYS A 1 84 ? -0.980 1.582 -16.205 1.00 98.19 84 LYS A CA 1
ATOM 604 C C . LYS A 1 84 ? -0.563 0.536 -15.184 1.00 98.19 84 LYS A C 1
ATOM 606 O O . LYS A 1 84 ? 0.613 0.477 -14.833 1.00 98.19 84 LYS A O 1
ATOM 611 N N . LEU A 1 85 ? -1.513 -0.292 -14.744 1.00 98.44 85 LEU A N 1
ATOM 612 C CA . LEU A 1 85 ? -1.231 -1.426 -13.866 1.00 98.44 85 LEU A CA 1
ATOM 613 C C . LEU A 1 85 ? -0.333 -2.418 -14.607 1.00 98.44 85 LEU A C 1
ATOM 615 O O . LEU A 1 85 ? -0.650 -2.855 -15.711 1.00 98.44 85 LEU A O 1
ATOM 619 N N . VAL A 1 86 ? 0.789 -2.748 -13.984 1.00 97.94 86 VAL A N 1
ATOM 620 C CA . VAL A 1 86 ? 1.787 -3.683 -14.498 1.00 97.94 86 VAL A CA 1
ATOM 621 C C . VAL A 1 86 ? 1.677 -5.025 -13.791 1.00 97.94 86 VAL A C 1
ATOM 623 O O . VAL A 1 86 ? 1.740 -6.065 -14.443 1.00 97.94 86 VAL A O 1
ATOM 626 N N . PHE A 1 87 ? 1.538 -5.009 -12.466 1.00 98.69 87 PHE A N 1
ATOM 627 C CA . PHE A 1 87 ? 1.507 -6.223 -11.663 1.00 98.69 87 PHE A CA 1
ATOM 628 C C . PHE A 1 87 ? 0.834 -5.981 -10.315 1.00 98.69 87 PHE A C 1
ATOM 630 O O . PHE A 1 87 ? 0.887 -4.874 -9.780 1.00 98.69 87 PHE A O 1
ATOM 637 N N . THR A 1 88 ? 0.245 -7.032 -9.759 1.00 98.81 88 THR A N 1
ATOM 638 C CA . THR A 1 88 ? -0.266 -7.066 -8.390 1.00 98.81 88 THR A CA 1
ATOM 639 C C . THR A 1 88 ? 0.472 -8.169 -7.656 1.00 98.81 88 THR A C 1
ATOM 641 O O . THR A 1 88 ? 0.377 -9.329 -8.045 1.00 98.81 88 THR A O 1
ATOM 644 N N . ASP A 1 89 ? 1.184 -7.802 -6.599 1.00 98.75 89 ASP A N 1
ATOM 645 C CA . ASP A 1 89 ? 1.892 -8.733 -5.736 1.00 98.75 89 ASP A CA 1
ATOM 646 C C . ASP A 1 89 ? 1.166 -8.845 -4.394 1.00 98.75 89 ASP A C 1
ATOM 648 O O . ASP A 1 89 ? 0.901 -7.839 -3.735 1.00 98.75 89 ASP A O 1
ATOM 652 N N . THR A 1 90 ? 0.808 -10.060 -3.995 1.00 98.38 90 THR A N 1
ATOM 653 C CA . THR A 1 90 ? 0.069 -10.334 -2.754 1.00 98.38 90 THR A CA 1
ATOM 654 C C . THR A 1 90 ? 0.962 -10.913 -1.659 1.00 98.38 90 THR A C 1
ATOM 656 O O . THR A 1 90 ? 0.450 -11.273 -0.602 1.00 98.38 90 THR A O 1
ATOM 659 N N . ALA A 1 91 ? 2.274 -11.048 -1.891 1.00 97.44 91 ALA A N 1
ATOM 660 C CA . ALA A 1 91 ? 3.193 -11.633 -0.922 1.00 97.44 91 ALA A CA 1
ATOM 661 C C . ALA A 1 91 ? 4.504 -10.843 -0.818 1.00 97.44 91 ALA A C 1
ATOM 663 O O . ALA A 1 91 ? 5.146 -10.510 -1.806 1.00 97.44 91 ALA A O 1
ATOM 664 N N . SER A 1 92 ? 4.934 -10.572 0.415 1.00 96.44 92 SER A N 1
ATOM 665 C CA . SER A 1 92 ? 6.258 -10.001 0.669 1.00 96.44 92 SER A CA 1
ATOM 666 C C . SER A 1 92 ? 7.350 -11.063 0.438 1.00 96.44 92 SER A C 1
ATOM 668 O O . SER A 1 92 ? 7.160 -12.204 0.870 1.00 96.44 92 SER A O 1
ATOM 670 N N . PRO A 1 93 ? 8.505 -10.728 -0.171 1.00 98.06 93 PRO A N 1
ATOM 671 C CA . PRO A 1 93 ? 8.936 -9.393 -0.601 1.00 98.06 93 PRO A CA 1
ATOM 672 C C . PRO A 1 93 ? 8.291 -8.930 -1.916 1.00 98.06 93 PRO A C 1
ATOM 674 O O . PRO A 1 93 ? 8.432 -9.586 -2.944 1.00 98.06 93 PRO A O 1
ATOM 677 N N . TYR A 1 94 ? 7.674 -7.741 -1.896 1.00 98.81 94 TYR A N 1
ATOM 678 C CA . TYR A 1 94 ? 6.922 -7.220 -3.04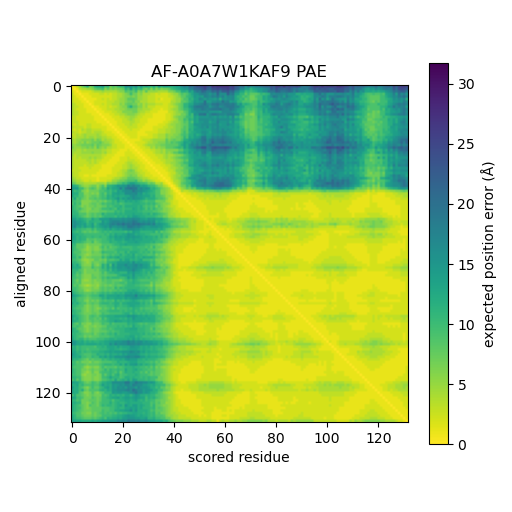0 1.00 98.81 94 TYR A CA 1
ATOM 679 C C . TYR A 1 94 ? 7.838 -6.771 -4.180 1.00 98.81 94 TYR A C 1
ATOM 681 O O . TYR A 1 94 ? 8.613 -5.812 -4.033 1.00 98.81 94 TYR A O 1
ATOM 689 N N . SER A 1 95 ? 7.732 -7.411 -5.344 1.00 98.75 95 SER A N 1
ATOM 690 C CA . SER A 1 95 ? 8.551 -7.045 -6.500 1.00 98.75 95 SER A CA 1
ATOM 691 C C . SER A 1 95 ? 7.946 -7.431 -7.845 1.00 98.75 95 SER A C 1
ATOM 693 O O . SER A 1 95 ? 7.128 -8.337 -7.959 1.00 98.75 95 SER A O 1
ATOM 695 N N . VAL A 1 96 ? 8.401 -6.754 -8.900 1.00 98.69 96 VAL A N 1
ATOM 696 C CA . VAL A 1 96 ? 8.105 -7.141 -10.280 1.00 98.69 96 VAL A CA 1
ATOM 697 C C . VAL A 1 96 ? 9.326 -6.949 -11.171 1.00 98.69 96 VAL A C 1
ATOM 699 O O . VAL A 1 96 ? 9.971 -5.900 -11.146 1.00 98.69 96 VAL A O 1
ATOM 702 N N . TYR A 1 97 ? 9.616 -7.957 -11.996 1.00 98.38 97 TYR A N 1
ATOM 703 C CA . TYR A 1 97 ? 10.539 -7.860 -13.125 1.00 98.38 97 TYR A CA 1
ATOM 704 C C . TYR A 1 97 ? 9.738 -7.598 -14.402 1.00 98.38 97 TYR A C 1
ATOM 706 O O . TYR A 1 97 ? 9.067 -8.487 -14.925 1.00 98.38 97 TYR A O 1
ATOM 714 N N . TRP A 1 98 ? 9.747 -6.353 -14.875 1.00 98.25 98 TRP A N 1
ATOM 715 C CA . TRP A 1 98 ? 8.787 -5.876 -15.868 1.00 98.25 98 TRP A CA 1
ATOM 716 C C . TRP A 1 98 ? 9.383 -5.699 -17.269 1.00 98.25 98 TRP A C 1
ATOM 718 O O . TRP A 1 98 ? 10.435 -5.076 -17.426 1.00 98.25 98 TRP A O 1
ATOM 728 N N . ASP A 1 99 ? 8.674 -6.196 -18.295 1.00 97.94 99 ASP A N 1
ATOM 729 C CA . ASP A 1 99 ? 8.988 -5.980 -19.715 1.00 97.94 99 ASP A CA 1
ATOM 730 C C . ASP A 1 99 ? 8.329 -4.704 -20.256 1.00 97.94 99 ASP A C 1
ATOM 732 O O . ASP A 1 99 ? 7.121 -4.657 -20.500 1.00 97.94 99 ASP A O 1
ATOM 736 N N . SER A 1 100 ? 9.127 -3.680 -20.549 1.00 96.88 100 SER A N 1
ATOM 737 C CA . SER A 1 100 ? 8.615 -2.426 -21.110 1.00 96.88 100 SER A CA 1
ATOM 738 C C . SER A 1 100 ? 8.467 -2.409 -22.638 1.00 96.88 100 SER A C 1
ATOM 740 O O . SER A 1 100 ? 8.081 -1.367 -23.180 1.00 96.88 100 SER A O 1
ATOM 742 N N . ARG A 1 101 ? 8.796 -3.499 -23.360 1.00 92.81 101 ARG A N 1
ATOM 743 C CA . ARG A 1 101 ? 9.043 -3.500 -24.823 1.00 92.81 101 ARG A CA 1
ATOM 744 C C . ARG A 1 101 ? 7.957 -2.822 -25.665 1.00 92.81 101 ARG A C 1
ATOM 746 O O . ARG A 1 101 ? 8.320 -2.127 -26.601 1.00 92.81 101 ARG A O 1
ATOM 753 N N . ASN A 1 102 ? 6.683 -2.924 -25.290 1.00 93.75 102 ASN A N 1
ATOM 754 C CA . ASN A 1 102 ? 5.560 -2.278 -25.993 1.00 93.75 102 ASN A CA 1
ATOM 755 C C . ASN A 1 102 ? 4.598 -1.541 -25.047 1.00 93.75 102 ASN A C 1
ATOM 757 O O 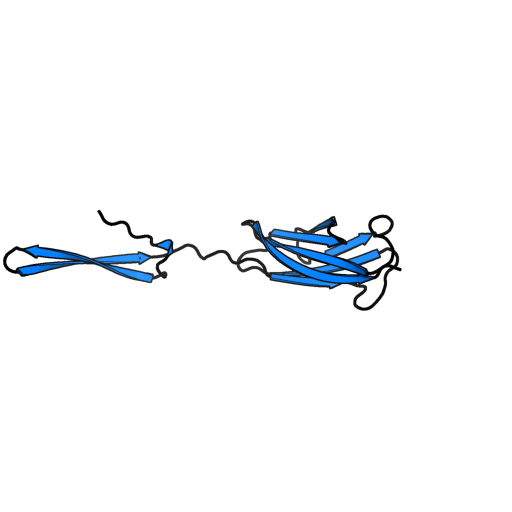. ASN A 1 102 ? 3.447 -1.291 -25.389 1.00 93.75 102 ASN A O 1
ATOM 761 N N . GLN A 1 103 ? 5.045 -1.246 -23.828 1.00 96.12 103 GLN A N 1
ATOM 762 C CA . GLN A 1 103 ? 4.180 -0.693 -22.783 1.00 96.12 103 GLN A CA 1
ATOM 763 C C . GLN A 1 103 ? 4.357 0.823 -22.625 1.00 96.12 103 GLN A C 1
ATOM 765 O O . GLN A 1 103 ? 3.397 1.528 -22.314 1.00 96.12 103 GLN A O 1
ATOM 770 N N . ILE A 1 104 ? 5.575 1.319 -22.877 1.00 97.50 104 ILE A N 1
ATOM 771 C CA . ILE A 1 104 ? 5.972 2.732 -22.794 1.00 97.50 104 ILE A CA 1
ATOM 772 C C . ILE A 1 104 ? 7.008 3.074 -23.880 1.00 97.50 104 ILE A C 1
ATOM 774 O O . ILE A 1 104 ? 7.783 2.205 -24.293 1.00 97.50 104 ILE A O 1
ATOM 778 N N . GLY A 1 105 ? 7.048 4.333 -24.323 1.00 97.50 105 GLY A N 1
ATOM 779 C CA . GLY A 1 105 ? 8.088 4.860 -25.224 1.00 97.50 105 GLY A CA 1
ATOM 780 C C . GLY A 1 105 ? 9.367 5.288 -24.491 1.00 97.50 105 GLY A C 1
ATOM 781 O O . GLY A 1 105 ? 9.435 5.209 -23.264 1.00 97.50 105 GLY A O 1
ATOM 782 N N . SER A 1 106 ? 10.376 5.756 -25.227 1.00 97.19 106 SER A N 1
ATOM 783 C CA . SER A 1 106 ? 11.577 6.382 -24.652 1.00 97.19 106 SER A CA 1
ATOM 784 C C . SER A 1 106 ? 11.223 7.629 -23.830 1.00 97.19 106 SER A C 1
ATOM 786 O O . SER A 1 106 ? 10.216 8.288 -24.091 1.00 97.19 106 SER A O 1
ATOM 788 N N . GLY A 1 107 ? 12.049 7.962 -22.837 1.00 97.31 107 GLY A N 1
ATOM 789 C CA . GLY A 1 107 ? 11.860 9.128 -21.968 1.00 97.31 107 GLY A CA 1
ATOM 790 C C . GLY A 1 107 ? 11.609 8.785 -20.498 1.00 97.31 107 GLY A C 1
ATOM 791 O O . GLY A 1 107 ? 11.793 7.645 -20.064 1.00 97.31 107 GLY A O 1
ATOM 792 N N . SER A 1 108 ? 11.241 9.805 -19.715 1.00 97.62 108 SER A N 1
ATOM 793 C CA . SER A 1 108 ? 10.951 9.674 -18.281 1.00 97.62 108 SER A CA 1
ATOM 794 C C . SER A 1 108 ? 9.505 9.247 -18.059 1.00 97.62 108 SER A C 1
ATOM 796 O O . SER A 1 108 ? 8.592 9.847 -18.621 1.00 97.62 108 SER A O 1
ATOM 798 N N . HIS A 1 109 ? 9.304 8.251 -17.202 1.00 98.06 109 HIS A N 1
ATOM 799 C CA . HIS A 1 109 ? 7.994 7.757 -16.788 1.00 98.06 109 HIS A CA 1
ATOM 800 C C . HIS A 1 109 ? 7.935 7.656 -15.268 1.00 98.06 109 HIS A C 1
ATOM 802 O O . HIS A 1 109 ? 8.935 7.362 -14.612 1.00 98.06 109 HIS A O 1
ATOM 808 N N . THR A 1 110 ? 6.744 7.835 -14.707 1.00 98.38 110 THR A N 1
ATOM 809 C CA . THR A 1 110 ? 6.505 7.586 -13.283 1.00 98.38 110 THR A CA 1
ATOM 810 C C . THR A 1 110 ? 6.204 6.108 -13.068 1.00 98.38 110 THR A C 1
ATOM 812 O O . THR A 1 110 ? 5.267 5.575 -13.669 1.00 98.38 110 THR A O 1
ATOM 815 N N . ALA A 1 111 ? 6.983 5.460 -12.204 1.00 98.62 111 ALA A N 1
ATOM 816 C CA . ALA A 1 111 ? 6.639 4.173 -11.617 1.00 98.62 111 ALA A CA 1
ATOM 817 C C . ALA A 1 111 ? 6.018 4.409 -10.238 1.00 98.62 111 ALA A C 1
ATOM 819 O O . ALA A 1 111 ? 6.542 5.207 -9.459 1.00 98.62 111 ALA A O 1
ATOM 820 N N . THR A 1 112 ? 4.924 3.718 -9.934 1.00 98.88 112 THR A N 1
ATOM 821 C CA . THR A 1 112 ? 4.170 3.873 -8.685 1.00 98.88 112 THR A CA 1
ATOM 822 C C . THR A 1 112 ? 3.923 2.508 -8.062 1.00 98.88 112 THR A C 1
ATOM 824 O O . THR A 1 112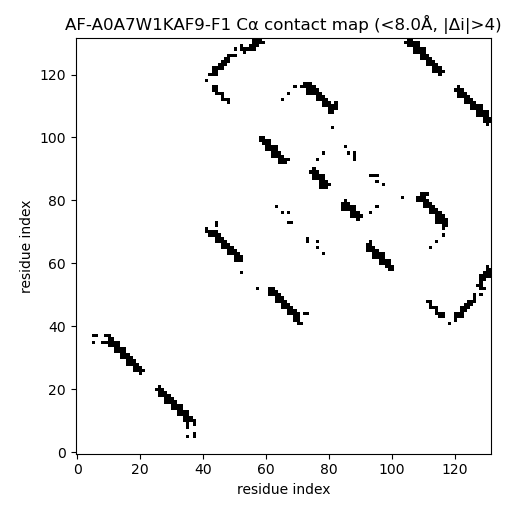 ? 3.547 1.571 -8.758 1.00 98.88 112 THR A O 1
ATOM 827 N N . ALA A 1 113 ? 4.102 2.401 -6.751 1.00 98.88 113 ALA A N 1
ATOM 828 C CA . ALA A 1 113 ? 3.651 1.273 -5.952 1.00 98.88 113 ALA A CA 1
ATOM 829 C C . ALA A 1 113 ? 2.503 1.751 -5.071 1.00 98.88 113 ALA A C 1
ATOM 831 O O . ALA A 1 113 ? 2.626 2.789 -4.417 1.00 98.88 113 ALA A O 1
ATOM 832 N N . LYS A 1 114 ? 1.401 1.005 -5.061 1.00 98.88 114 LYS A N 1
ATOM 833 C CA . LYS A 1 114 ? 0.225 1.269 -4.239 1.00 98.88 114 LYS A CA 1
ATOM 834 C C . LYS A 1 114 ? -0.024 0.080 -3.322 1.00 98.88 114 LYS A C 1
ATOM 836 O O . LYS A 1 114 ? -0.378 -0.993 -3.801 1.00 98.88 114 LYS A O 1
ATOM 841 N N . ALA A 1 115 ? 0.193 0.268 -2.027 1.00 98.81 115 ALA A N 1
ATOM 842 C CA . ALA A 1 115 ? -0.088 -0.739 -1.012 1.00 98.81 115 ALA A CA 1
ATOM 843 C C . ALA A 1 115 ? -1.542 -0.631 -0.548 1.00 98.81 115 ALA A C 1
ATOM 845 O O . ALA A 1 115 ? -2.089 0.473 -0.485 1.00 98.81 115 ALA A O 1
ATOM 846 N N . TYR A 1 116 ? -2.134 -1.774 -0.222 1.00 98.56 116 TYR A N 1
ATOM 847 C CA . TYR A 1 116 ? -3.490 -1.912 0.297 1.00 98.56 116 TYR A CA 1
ATOM 848 C C . TYR A 1 116 ? -3.450 -2.694 1.606 1.00 98.56 116 TYR A C 1
ATOM 850 O O . TYR A 1 116 ? -2.675 -3.642 1.716 1.00 98.56 116 TYR A O 1
ATOM 858 N N . ASP A 1 117 ? -4.308 -2.349 2.557 1.00 97.00 117 ASP A N 1
ATOM 859 C CA . ASP A 1 117 ? -4.643 -3.222 3.686 1.00 97.00 117 ASP A CA 1
ATOM 860 C C . ASP A 1 117 ? -5.870 -4.103 3.356 1.00 97.00 117 ASP A C 1
ATOM 862 O O . ASP A 1 117 ? -6.342 -4.148 2.212 1.00 97.00 117 ASP A O 1
ATOM 866 N N . ALA A 1 118 ? -6.388 -4.846 4.337 1.00 93.19 118 ALA A N 1
ATOM 867 C CA . ALA A 1 118 ? -7.575 -5.690 4.163 1.00 93.19 118 ALA A CA 1
ATOM 868 C C . ALA A 1 118 ? -8.907 -4.908 4.155 1.00 93.19 118 ALA A C 1
ATOM 870 O O . ALA A 1 118 ? -9.935 -5.452 3.752 1.00 93.19 118 ALA A O 1
ATOM 871 N N . GLN A 1 119 ? -8.905 -3.649 4.596 1.00 92.75 119 GLN A N 1
ATOM 872 C CA . GLN A 1 119 ? -10.071 -2.764 4.675 1.00 92.75 119 GLN A CA 1
ATOM 873 C C . GLN A 1 119 ? -10.170 -1.824 3.462 1.00 92.75 119 GLN A C 1
ATOM 875 O O . GLN A 1 119 ? -11.143 -1.082 3.328 1.00 92.75 119 GLN A O 1
ATOM 880 N N . GLY A 1 120 ? -9.192 -1.879 2.557 1.00 93.00 120 GLY A N 1
ATOM 881 C CA . GLY A 1 120 ? -9.120 -1.069 1.351 1.00 93.00 120 GLY A CA 1
ATOM 882 C C . GLY A 1 120 ? -8.483 0.306 1.551 1.00 93.00 120 GLY A C 1
ATOM 883 O O . GLY A 1 120 ? -8.538 1.109 0.617 1.00 93.00 120 GLY A O 1
ATOM 884 N N . LEU A 1 121 ? -7.872 0.600 2.708 1.00 96.88 121 LEU A N 1
ATOM 885 C CA . LEU A 1 121 ? -7.044 1.798 2.854 1.00 96.88 121 LEU A CA 1
ATOM 886 C C . LEU A 1 121 ? -5.752 1.621 2.063 1.00 96.88 121 LEU A C 1
ATOM 888 O O . LEU A 1 121 ? -5.259 0.509 1.861 1.00 96.88 121 LEU A O 1
ATOM 892 N N . THR A 1 122 ? -5.211 2.736 1.575 1.00 98.44 122 THR A N 1
ATOM 893 C CA . THR A 1 122 ? -4.107 2.694 0.616 1.00 98.44 122 THR A CA 1
ATOM 894 C C . THR A 1 122 ? -3.056 3.748 0.880 1.00 98.44 122 THR A C 1
ATOM 896 O O . THR A 1 122 ? -3.390 4.863 1.278 1.00 98.44 122 THR A O 1
ATOM 899 N N . ALA A 1 123 ? -1.817 3.431 0.517 1.00 98.62 123 ALA A N 1
ATOM 900 C CA . ALA A 1 123 ? -0.735 4.398 0.383 1.00 98.62 123 ALA A CA 1
ATOM 901 C C . ALA A 1 123 ? 0.029 4.186 -0.920 1.00 98.62 123 ALA A C 1
ATOM 903 O O . ALA A 1 123 ? 0.037 3.093 -1.488 1.00 98.62 123 ALA A O 1
ATOM 904 N N . THR A 1 124 ? 0.679 5.246 -1.397 1.00 98.75 124 THR A N 1
ATOM 905 C CA . THR A 1 124 ? 1.395 5.253 -2.676 1.00 98.75 124 THR A CA 1
ATOM 906 C C . THR A 1 124 ? 2.798 5.819 -2.531 1.00 98.75 124 THR A C 1
ATOM 908 O O . THR A 1 124 ? 2.976 6.862 -1.907 1.00 98.75 124 THR A O 1
ATOM 911 N N . ALA A 1 125 ? 3.768 5.202 -3.202 1.00 98.75 125 ALA A N 1
ATOM 912 C CA . ALA A 1 125 ? 5.108 5.744 -3.411 1.00 98.75 125 ALA A CA 1
ATOM 913 C C . ALA A 1 125 ? 5.431 5.755 -4.903 1.00 98.75 125 ALA A C 1
ATOM 915 O O . ALA A 1 125 ? 4.977 4.882 -5.640 1.00 98.75 125 ALA A O 1
ATOM 916 N N . SER A 1 126 ? 6.208 6.739 -5.356 1.00 98.50 126 SER A N 1
ATOM 917 C CA . SER A 1 126 ? 6.581 6.859 -6.767 1.00 98.50 126 SER A CA 1
ATOM 918 C C . SER A 1 126 ? 8.055 7.192 -6.954 1.00 98.50 126 SER A C 1
ATOM 920 O O . SER A 1 126 ? 8.641 7.912 -6.149 1.00 98.50 126 SER A O 1
ATOM 922 N N . VAL A 1 127 ? 8.628 6.699 -8.050 1.00 98.38 127 VAL A N 1
ATOM 923 C CA . VAL A 1 127 ? 9.982 7.021 -8.524 1.00 98.38 127 VAL A CA 1
ATOM 924 C C . VAL A 1 127 ? 9.950 7.320 -10.021 1.00 98.38 127 VAL A C 1
ATOM 926 O O . VAL A 1 127 ? 9.046 6.879 -10.735 1.00 98.38 127 VAL A O 1
ATOM 929 N N . GLN A 1 128 ? 10.933 8.072 -10.515 1.00 98.00 128 GLN A N 1
ATOM 930 C CA . GLN A 1 128 ? 11.119 8.256 -11.955 1.00 98.00 128 GLN A CA 1
ATOM 931 C C . GLN A 1 128 ? 11.948 7.107 -12.527 1.00 98.00 128 GLN A C 1
ATOM 933 O O . GLN A 1 128 ? 12.965 6.720 -11.957 1.00 98.00 128 GLN A O 1
ATOM 938 N N . VAL A 1 129 ? 11.534 6.592 -13.681 1.00 97.75 129 VAL A N 1
ATOM 939 C CA . VAL A 1 129 ? 12.287 5.607 -14.461 1.00 97.75 129 VAL A CA 1
ATOM 940 C C . VAL A 1 129 ? 12.503 6.157 -15.865 1.00 97.75 129 VAL A C 1
ATOM 942 O O . VAL A 1 129 ? 11.595 6.745 -16.451 1.00 97.75 129 VAL A O 1
ATOM 945 N N . ARG A 1 130 ? 13.706 5.998 -16.421 1.00 97.88 130 ARG A N 1
ATOM 946 C CA . ARG A 1 130 ? 14.049 6.556 -17.739 1.00 97.88 130 ARG A CA 1
ATOM 947 C C . ARG A 1 130 ? 14.333 5.450 -18.746 1.00 97.88 130 ARG A C 1
ATOM 949 O O . ARG A 1 130 ? 15.305 4.712 -18.599 1.00 97.88 130 ARG A O 1
ATOM 956 N N . LYS A 1 131 ? 13.498 5.345 -19.777 1.00 97.56 131 LYS A N 1
ATOM 957 C CA . LYS A 1 131 ? 13.678 4.382 -20.868 1.00 97.56 131 LYS A CA 1
ATOM 958 C C . LYS A 1 131 ? 14.514 5.003 -21.991 1.00 97.56 131 LYS A C 1
ATOM 960 O O . LYS A 1 131 ? 14.245 6.143 -22.374 1.00 97.56 131 LYS A O 1
ATOM 965 N N . LYS A 1 132 ? 15.517 4.269 -22.488 1.00 95.25 132 LYS A N 1
ATOM 966 C CA . LYS A 1 132 ? 16.248 4.620 -23.720 1.00 95.25 132 LYS A CA 1
ATOM 967 C C . LYS A 1 132 ? 15.376 4.386 -24.943 1.00 95.25 132 LYS A C 1
ATOM 969 O O . LYS A 1 132 ? 14.712 3.331 -24.996 1.00 95.25 132 LYS A O 1
#

Secondary structure (DSSP, 8-state):
-----GGGS-SEEEEEEEEEE-TTS-EEEEEEEEEE-PPPPPPPPEEEEEETTTTSEESSEEEEEEEEE-SS-EEEEEEEETTEEEEEE-SSSEEEEEE-TTT--SEEEEEEEEEEETTS-EEEEEEEEEE-

Sequence (132 aa):
SCSWDTTKTPDGQHTLAAKVSDAAGNTTTKTITVTVANAPVNAAPTVTLKTSADGTTFVRWITLTATATDDKAVSKVEFYVAGKLVFTDTASPYSVYWDSRNQIGSGSHTATAKAYDAQGLTATASVQVRKK

Nearest PDB structures (foldseek):
  5jip-assembly1_B  TM=7.692E-01  e=2.118E-03  Clostridium perfringens
  6fhn-assembly1_A  TM=6.512E-01  e=2.112E-02  Paenibacillus sp.
  6fhj-assembly1_A  TM=5.672E-01  e=1.616E-02  Paenibacillus
  4bei-assembly1_H  TM=4.083E-01  e=1.532E-02  Vibrio cholerae MJ-1236
  8v2b-assembly1_C  TM=3.581E-01  e=5.495E+00  Mus musculus

Foldseek 3Di:
DDDDDLQPPDFAKDKDKDWDADPVGDIDIDIDIDTRDDDPDFDAKDKEKDKPQAVHEDAFKIKIWMDIGGPPDWQWKFKDKQNHTQDIGRDPRDMDTGTCPPPDDFAKIKIKIWIADPVGHIDMYIDIYGYD

pLDDT: mean 95.42, std 4.9, range [67.81, 98.88]